Protein AF-A0A2G9Y6N4-F1 (afdb_monomer)

Solvent-accessible surface area (backbone atoms only — not comparable to full-atom values): 2735 Å² total; per-residue (Å²): 120,76,46,80,49,76,46,78,46,95,86,72,46,76,49,75,51,73,41,72,47,66,70,66,50,53,52,35,51,78,72,33,85,86,74,36,56,97,87,53,135

Radius of gyration: 10.25 Å; Cα contacts (8 Å, |Δi|>4): 40; chains: 1; bounding box: 23×22×21 Å

pLDDT: mean 72.1, std 11.12, range [48.44, 84.75]

Foldseek 3Di:
DKDWDWDQDPVRDIDIDIDPDPVVVVCCCVPPPPPHDPPRD

InterPro domains:
  IPR000305 GIY-YIG endonuclease [PF01541] (1-37)
  IPR000305 GIY-YIG endonuclease [PS50164] (1-41)
  IPR035901 GIY-YIG endonuclease superfamily [G3DSA:3.40.1440.10] (1-41)
  IPR035901 GIY-YIG endonuclease superfamily [SSF82771] (2-36)

Structure (mmCIF, N/CA/C/O backbone):
data_AF-A0A2G9Y6N4-F1
#
_entry.id   AF-A0A2G9Y6N4-F1
#
loop_
_atom_site.group_PDB
_atom_site.id
_atom_site.type_symbol
_atom_site.label_atom_id
_atom_site.label_alt_id
_atom_site.label_comp_id
_atom_site.label_asym_id
_atom_site.label_entity_id
_atom_site.label_seq_id
_atom_site.pdbx_PDB_ins_code
_atom_site.Cartn_x
_atom_site.Cartn_y
_atom_site.Cartn_z
_atom_site.occupancy
_atom_site.B_iso_or_equiv
_atom_site.auth_seq_id
_atom_site.auth_comp_id
_atom_site.auth_asym_id
_atom_site.auth_atom_id
_atom_site.pdbx_PDB_model_num
ATOM 1 N N . MET A 1 1 ? -11.722 0.052 13.732 1.00 67.69 1 MET A N 1
ATOM 2 C CA . MET A 1 1 ? -11.458 -1.293 13.180 1.00 67.69 1 MET A CA 1
ATOM 3 C C . MET A 1 1 ? -10.072 -1.284 12.555 1.00 67.69 1 MET A C 1
ATOM 5 O O . MET A 1 1 ? -9.780 -0.340 11.828 1.00 67.69 1 MET A O 1
ATOM 9 N N . PHE A 1 2 ? -9.216 -2.256 12.866 1.00 71.19 2 PHE A N 1
ATOM 10 C CA . PHE A 1 2 ? -7.899 -2.404 12.236 1.00 71.19 2 PHE A CA 1
ATOM 11 C C . PHE A 1 2 ? -7.914 -3.649 11.350 1.00 71.19 2 PHE A C 1
ATOM 13 O O . PHE A 1 2 ? -8.407 -4.693 11.766 1.00 71.19 2 PHE A O 1
ATOM 20 N N . TYR A 1 3 ? -7.392 -3.518 10.138 1.00 77.88 3 TYR A N 1
ATOM 21 C CA . TYR A 1 3 ? -7.300 -4.569 9.137 1.00 77.88 3 TYR A CA 1
ATOM 22 C C . TYR A 1 3 ? -5.847 -5.002 8.997 1.00 77.88 3 TYR A C 1
ATOM 24 O O . TYR A 1 3 ? -4.954 -4.162 8.851 1.00 77.88 3 TYR A O 1
ATOM 32 N N . PHE A 1 4 ? -5.626 -6.310 9.037 1.00 8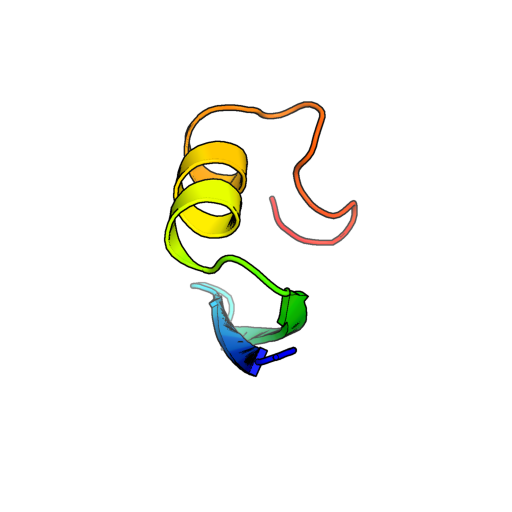3.25 4 PHE A N 1
ATOM 33 C CA . PHE A 1 4 ? -4.342 -6.917 8.726 1.00 83.25 4 PHE A CA 1
ATOM 34 C C . PHE A 1 4 ? -4.311 -7.277 7.241 1.00 83.25 4 PHE A C 1
ATOM 36 O O . PHE A 1 4 ? -5.273 -7.845 6.726 1.00 83.25 4 PHE A O 1
ATOM 43 N N . TYR A 1 5 ? -3.234 -6.918 6.548 1.00 81.75 5 TYR A N 1
ATOM 44 C CA . TYR A 1 5 ? -3.082 -7.153 5.117 1.00 81.75 5 TYR A CA 1
ATOM 45 C C . TYR A 1 5 ? -1.696 -7.709 4.796 1.00 81.75 5 TYR A C 1
ATOM 47 O O . TYR A 1 5 ? -0.707 -7.396 5.463 1.00 81.75 5 TYR A O 1
ATOM 55 N N . ILE A 1 6 ? -1.644 -8.528 3.747 1.00 84.75 6 ILE A N 1
ATOM 56 C CA . ILE A 1 6 ? -0.417 -9.104 3.204 1.00 84.75 6 ILE A CA 1
ATOM 57 C C . ILE A 1 6 ? -0.353 -8.717 1.728 1.00 84.75 6 ILE A C 1
ATOM 59 O O . ILE A 1 6 ? -1.274 -9.007 0.965 1.00 84.75 6 ILE A O 1
ATOM 63 N N . LEU A 1 7 ? 0.719 -8.034 1.342 1.00 81.69 7 LEU A N 1
ATOM 64 C CA . LEU A 1 7 ? 1.039 -7.679 -0.035 1.00 81.69 7 LEU A CA 1
AT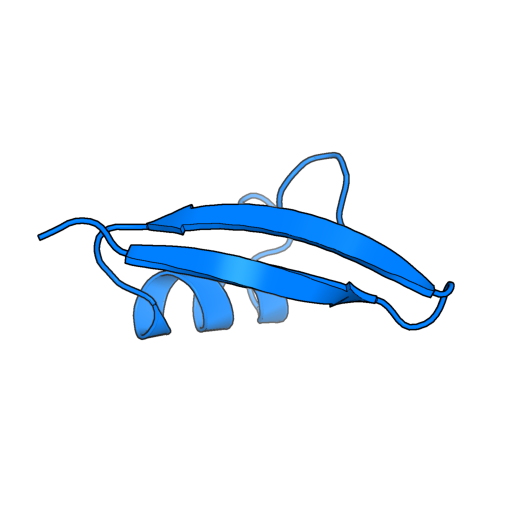OM 65 C C . LEU A 1 7 ? 2.123 -8.625 -0.543 1.00 81.69 7 LEU A C 1
ATOM 67 O O . LEU A 1 7 ? 3.069 -8.942 0.178 1.00 81.69 7 LEU A O 1
ATOM 71 N N . ARG A 1 8 ? 1.985 -9.062 -1.792 1.00 84.12 8 ARG A N 1
ATOM 72 C CA . ARG A 1 8 ? 3.008 -9.839 -2.486 1.00 84.12 8 ARG A CA 1
ATOM 73 C C . ARG A 1 8 ? 3.731 -8.916 -3.457 1.00 84.12 8 ARG A C 1
ATOM 75 O O . ARG A 1 8 ? 3.114 -8.408 -4.391 1.00 84.12 8 ARG A O 1
ATOM 82 N N . CYS A 1 9 ? 5.010 -8.681 -3.199 1.00 79.50 9 CYS A N 1
ATOM 83 C CA . CYS A 1 9 ? 5.865 -7.863 -4.046 1.00 79.50 9 CYS A CA 1
ATOM 84 C C . CYS A 1 9 ? 6.358 -8.667 -5.261 1.00 79.50 9 CYS A C 1
ATOM 86 O O . CYS A 1 9 ? 6.274 -9.899 -5.306 1.00 79.50 9 CYS A O 1
ATOM 88 N N . SER A 1 10 ? 6.846 -7.956 -6.277 1.00 81.00 10 SE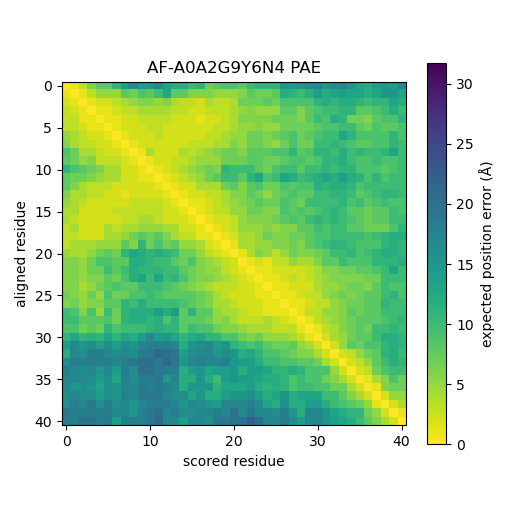R A N 1
ATOM 89 C CA . SER A 1 10 ? 7.319 -8.529 -7.546 1.00 81.00 10 SER A CA 1
ATOM 90 C C . SER A 1 10 ? 8.545 -9.433 -7.389 1.00 81.00 10 SER A C 1
ATOM 92 O O . SER A 1 10 ? 8.737 -10.350 -8.182 1.00 81.00 10 SER A O 1
ATOM 94 N N . ASP A 1 11 ? 9.336 -9.225 -6.339 1.00 82.50 11 ASP A N 1
ATOM 95 C CA . ASP A 1 11 ? 10.478 -10.053 -5.939 1.00 82.50 11 ASP A CA 1
ATOM 96 C C . ASP A 1 11 ? 10.068 -11.326 -5.169 1.00 82.50 11 ASP A C 1
ATOM 98 O O . ASP A 1 11 ? 10.914 -12.004 -4.592 1.00 82.50 11 ASP A O 1
ATOM 102 N N . ASN A 1 12 ? 8.772 -11.667 -5.157 1.00 82.94 12 ASN A N 1
ATOM 103 C CA . ASN A 1 12 ? 8.166 -12.718 -4.334 1.00 82.94 12 ASN A CA 1
ATOM 104 C C . ASN A 1 12 ? 8.277 -12.500 -2.817 1.00 82.94 12 ASN A C 1
ATOM 106 O O . ASN A 1 12 ? 7.890 -13.395 -2.059 1.00 82.94 12 ASN A O 1
ATOM 110 N N . SER A 1 13 ? 8.73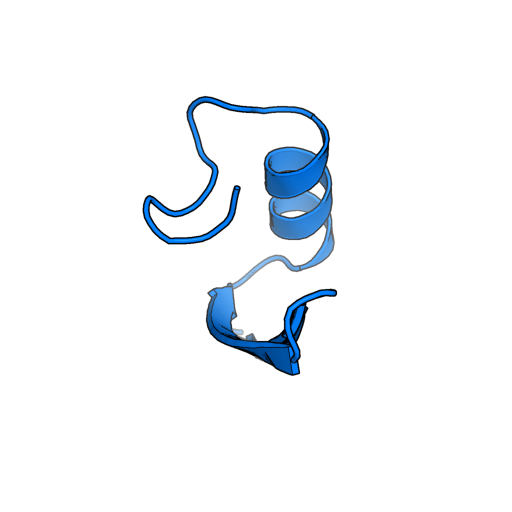1 -11.335 -2.351 1.00 83.50 13 SER A N 1
ATOM 111 C CA . SER A 1 13 ? 8.684 -11.028 -0.926 1.00 83.50 13 SER A CA 1
ATOM 112 C C . SER A 1 13 ? 7.243 -10.781 -0.468 1.00 83.50 13 SER A C 1
ATOM 114 O O . SER A 1 13 ? 6.362 -10.359 -1.229 1.00 83.50 13 SER A O 1
ATOM 116 N N . LEU A 1 14 ? 6.987 -11.110 0.798 1.00 83.38 14 LEU A N 1
ATOM 117 C CA . LEU A 1 14 ? 5.704 -10.882 1.448 1.00 83.38 14 LEU A CA 1
ATOM 118 C C . LEU A 1 14 ? 5.851 -9.721 2.425 1.00 83.38 14 LEU A C 1
ATOM 120 O O . LEU A 1 14 ? 6.636 -9.792 3.370 1.00 83.38 14 LEU A O 1
ATOM 124 N N . TYR A 1 15 ? 5.066 -8.669 2.211 1.00 82.31 15 TYR A N 1
ATOM 125 C CA . TYR A 1 15 ? 4.988 -7.531 3.112 1.00 82.31 15 TYR A CA 1
ATOM 126 C C . TYR A 1 15 ? 3.690 -7.586 3.911 1.00 82.31 15 TYR A C 1
ATOM 128 O O . TYR A 1 15 ? 2.592 -7.488 3.362 1.00 82.31 15 TYR A O 1
ATOM 136 N N . CYS A 1 16 ? 3.821 -7.710 5.226 1.00 84.12 16 CYS A N 1
ATOM 137 C CA . CYS A 1 16 ? 2.693 -7.725 6.146 1.00 84.12 16 CYS A CA 1
ATOM 138 C C . CYS A 1 16 ? 2.553 -6.359 6.821 1.00 84.1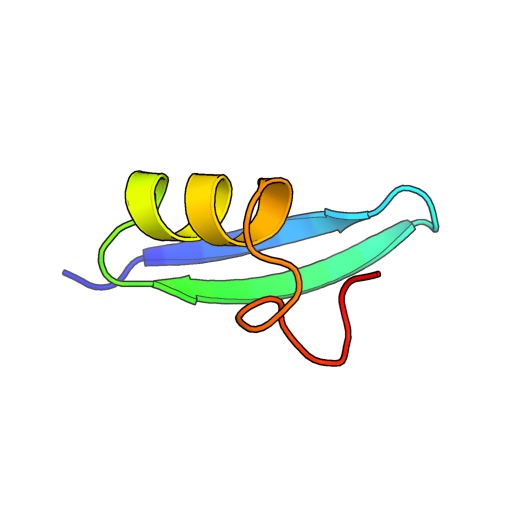2 16 CYS A C 1
ATOM 140 O O . CYS A 1 16 ? 3.536 -5.766 7.267 1.00 84.12 16 CYS A O 1
ATOM 142 N N . GLY A 1 17 ? 1.322 -5.871 6.944 1.00 82.31 17 GLY A N 1
ATOM 143 C CA . GLY A 1 17 ? 1.037 -4.617 7.625 1.00 82.31 17 GLY A CA 1
ATOM 144 C C . GLY A 1 17 ? -0.345 -4.601 8.258 1.00 82.31 17 GLY A C 1
ATOM 145 O O . GLY A 1 17 ? -1.227 -5.383 7.916 1.00 82.31 17 GLY A O 1
ATOM 146 N N . GLN A 1 18 ? -0.540 -3.671 9.188 1.00 82.62 18 GLN A N 1
ATOM 147 C CA . GLN A 1 18 ? -1.849 -3.375 9.762 1.00 82.62 18 GLN A CA 1
ATOM 148 C C . GLN A 1 18 ? -2.232 -1.928 9.460 1.00 82.62 18 GLN A C 1
ATOM 150 O O . GLN A 1 18 ? -1.399 -1.022 9.523 1.00 82.62 18 GLN A O 1
ATOM 155 N N . THR A 1 19 ? -3.496 -1.688 9.125 1.00 80.75 19 THR A N 1
ATOM 156 C CA . THR A 1 19 ? -4.013 -0.336 8.901 1.00 80.75 19 THR A CA 1
ATOM 157 C C . THR A 1 19 ? -5.464 -0.219 9.340 1.00 80.75 19 THR A C 1
ATOM 159 O O . THR A 1 19 ? -6.232 -1.167 9.262 1.00 80.75 19 THR A O 1
ATOM 162 N N . ASN A 1 20 ? -5.863 0.959 9.799 1.00 82.69 20 ASN A N 1
ATOM 163 C CA . ASN A 1 20 ? -7.262 1.310 10.044 1.00 82.69 20 ASN A CA 1
ATOM 164 C C . ASN A 1 20 ? -7.943 1.951 8.819 1.00 82.69 20 ASN A C 1
ATOM 166 O O . ASN A 1 20 ? -9.120 2.288 8.899 1.00 82.69 20 ASN A O 1
ATOM 170 N N . GLY A 1 21 ? -7.230 2.110 7.697 1.00 79.00 21 GLY A N 1
ATOM 171 C CA . GLY A 1 21 ? -7.754 2.700 6.466 1.00 79.00 21 GLY A CA 1
ATOM 172 C C . GLY A 1 21 ? -6.941 2.276 5.245 1.00 79.00 21 GLY A C 1
ATOM 173 O O . GLY A 1 21 ? -5.944 2.916 4.905 1.00 79.00 21 GLY A O 1
ATOM 174 N N . LEU A 1 22 ? -7.384 1.198 4.589 1.00 69.31 22 LEU A N 1
ATOM 175 C CA . LEU A 1 22 ? -6.685 0.572 3.460 1.00 69.31 22 LEU A CA 1
ATOM 176 C C . LEU A 1 22 ? -6.472 1.545 2.293 1.00 69.31 22 LEU A C 1
ATOM 178 O O . LEU A 1 22 ? -5.359 1.674 1.799 1.00 69.31 22 LEU A O 1
ATOM 182 N N . GLU A 1 23 ? -7.507 2.291 1.914 1.00 74.50 23 GLU A N 1
ATOM 183 C CA . GLU A 1 23 ? -7.490 3.210 0.769 1.00 74.50 23 GLU A CA 1
ATOM 184 C C . GLU A 1 23 ? -6.441 4.322 0.924 1.00 74.50 23 GLU A C 1
ATOM 186 O O . GLU A 1 23 ? -5.641 4.593 0.028 1.00 74.50 23 GLU A O 1
ATOM 191 N N . ARG A 1 24 ? -6.368 4.914 2.123 1.00 73.06 24 ARG A N 1
ATOM 192 C CA . ARG A 1 24 ? -5.392 5.963 2.445 1.00 73.06 24 ARG A CA 1
ATOM 193 C C . 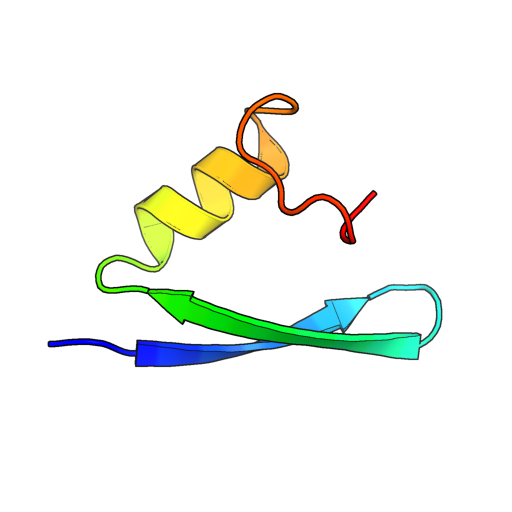ARG A 1 24 ? -3.966 5.412 2.512 1.00 73.06 24 ARG A C 1
ATOM 195 O O . ARG A 1 24 ? -3.019 6.127 2.189 1.00 73.06 24 ARG A O 1
ATOM 202 N N . ARG A 1 25 ? -3.808 4.151 2.933 1.00 74.06 25 ARG A N 1
ATOM 203 C CA . ARG A 1 25 ? -2.516 3.455 3.013 1.00 74.06 25 ARG A CA 1
ATOM 204 C C . ARG A 1 25 ? -1.997 3.091 1.624 1.00 74.06 25 ARG A C 1
ATOM 206 O O . ARG A 1 25 ? -0.839 3.378 1.360 1.00 74.06 25 ARG A O 1
ATOM 213 N N . VAL A 1 26 ? -2.837 2.529 0.752 1.00 71.19 26 VAL A N 1
ATOM 214 C CA . VAL A 1 26 ? -2.480 2.156 -0.629 1.00 71.19 26 VAL A CA 1
ATOM 215 C C . VAL A 1 26 ? -2.139 3.398 -1.452 1.00 71.19 26 VAL A C 1
ATOM 217 O O . VAL A 1 26 ? -1.086 3.435 -2.082 1.00 71.19 26 VAL A O 1
ATOM 220 N N . ASN A 1 27 ? -2.950 4.457 -1.367 1.00 72.75 27 ASN A N 1
ATOM 221 C CA . ASN A 1 27 ? -2.638 5.719 -2.044 1.00 72.75 27 ASN A CA 1
ATOM 222 C C . ASN A 1 27 ? -1.346 6.359 -1.505 1.00 72.75 27 ASN A C 1
ATOM 224 O O . ASN A 1 27 ? -0.510 6.803 -2.284 1.00 72.75 27 ASN A 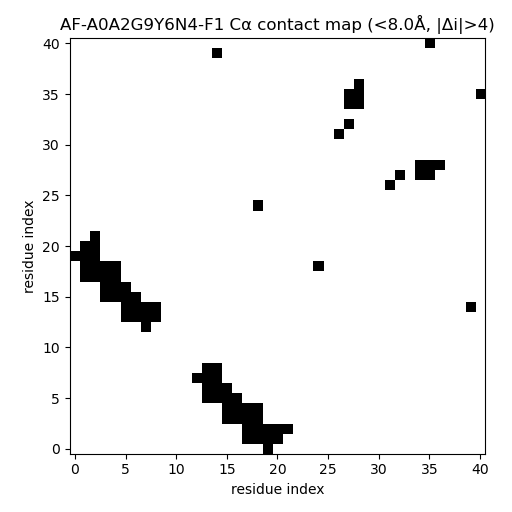O 1
ATOM 228 N N . GLY A 1 28 ? -1.122 6.354 -0.186 1.00 69.44 28 GLY A N 1
ATOM 229 C CA . GLY A 1 28 ? 0.142 6.833 0.384 1.00 69.44 28 GLY A CA 1
ATOM 230 C C . GLY A 1 28 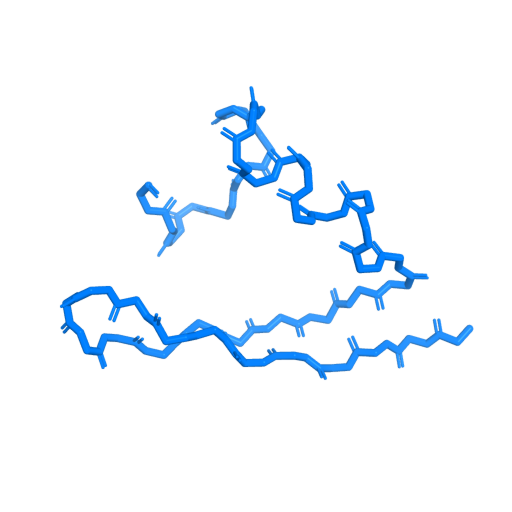? 1.355 5.992 -0.028 1.00 69.44 28 GLY A C 1
ATOM 231 O O . GLY A 1 28 ? 2.434 6.535 -0.211 1.00 69.44 28 GLY A O 1
ATOM 232 N N . HIS A 1 29 ? 1.182 4.683 -0.202 1.00 67.81 29 HIS A N 1
ATOM 233 C CA . HIS A 1 29 ? 2.246 3.783 -0.645 1.00 67.81 29 HIS A CA 1
ATOM 234 C C . HIS A 1 29 ? 2.640 4.021 -2.107 1.00 67.81 29 HIS A C 1
ATOM 236 O O . HIS A 1 29 ? 3.823 4.048 -2.416 1.00 67.81 29 HIS A O 1
ATOM 242 N N . ASN A 1 30 ? 1.655 4.243 -2.982 1.00 65.88 30 ASN A N 1
ATOM 243 C CA . ASN A 1 30 ? 1.881 4.417 -4.419 1.00 65.88 30 ASN A CA 1
ATOM 244 C C . ASN A 1 30 ? 2.332 5.835 -4.809 1.00 65.88 30 ASN A C 1
ATOM 246 O O . ASN A 1 30 ? 3.024 5.993 -5.809 1.00 65.88 30 ASN A O 1
ATOM 250 N N . PHE A 1 31 ? 1.930 6.867 -4.058 1.00 66.31 31 PHE A N 1
ATOM 251 C CA . PHE A 1 31 ? 2.170 8.269 -4.434 1.00 66.31 31 PHE A CA 1
ATOM 252 C C . PHE A 1 31 ? 3.114 9.025 -3.491 1.00 66.31 31 PHE A C 1
ATOM 254 O O . PHE A 1 31 ? 3.627 10.079 -3.862 1.00 66.31 31 PHE A O 1
ATOM 261 N N . ASP A 1 32 ? 3.353 8.527 -2.275 1.00 61.44 32 ASP A N 1
ATOM 262 C CA . ASP A 1 32 ? 4.011 9.287 -1.208 1.00 61.44 32 ASP A CA 1
ATOM 263 C C . ASP A 1 32 ? 5.267 8.541 -0.714 1.00 61.44 32 ASP A C 1
ATOM 265 O O . ASP A 1 32 ? 5.283 7.844 0.305 1.00 61.44 32 ASP A O 1
ATOM 269 N N . ASN A 1 33 ? 6.368 8.731 -1.448 1.00 58.25 33 ASN A N 1
ATOM 270 C CA . ASN A 1 33 ? 7.662 8.058 -1.243 1.00 58.25 33 ASN A CA 1
ATOM 271 C C . ASN A 1 33 ? 8.289 8.307 0.155 1.00 58.25 33 ASN A C 1
ATOM 273 O O . ASN A 1 33 ? 9.235 7.644 0.566 1.00 58.25 33 ASN A O 1
ATOM 277 N N . LYS A 1 34 ? 7.751 9.266 0.926 1.00 56.78 34 LYS A N 1
ATOM 278 C CA . LYS A 1 34 ? 8.181 9.596 2.299 1.00 56.78 34 LYS A CA 1
ATOM 279 C C . LYS A 1 34 ? 7.464 8.805 3.399 1.00 56.78 34 LYS A C 1
ATOM 281 O O . LYS A 1 34 ? 7.928 8.813 4.537 1.00 56.78 34 LYS A O 1
ATOM 286 N N . LYS A 1 35 ? 6.321 8.176 3.103 1.00 57.56 35 LYS A N 1
ATOM 287 C CA . LYS A 1 35 ? 5.497 7.430 4.084 1.00 57.56 35 LYS A CA 1
ATOM 288 C C . LYS A 1 35 ? 5.414 5.936 3.778 1.00 57.56 35 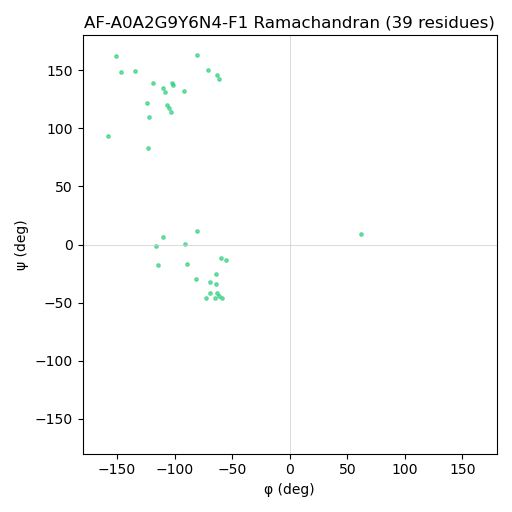LYS A C 1
ATOM 290 O O . LYS A 1 35 ? 4.758 5.191 4.523 1.00 57.56 35 LYS A O 1
ATOM 295 N N . SER A 1 36 ? 6.058 5.513 2.692 1.00 56.12 36 SER A N 1
ATOM 296 C CA . SER A 1 36 ? 6.241 4.105 2.390 1.00 56.12 36 SER A CA 1
ATOM 297 C C . SER A 1 36 ? 7.097 3.453 3.473 1.00 56.12 36 SER A C 1
ATOM 299 O O . SER A 1 36 ? 7.943 4.086 4.110 1.00 56.12 36 SER A O 1
ATOM 301 N N . SER A 1 37 ? 6.798 2.192 3.766 1.00 56.56 37 SER A N 1
ATOM 302 C CA . SER A 1 37 ? 7.574 1.432 4.737 1.00 56.56 37 SER A CA 1
ATOM 303 C C . SER A 1 37 ? 9.009 1.323 4.237 1.00 56.56 37 SER A C 1
ATOM 305 O O . SER A 1 37 ? 9.237 1.129 3.050 1.00 56.56 37 SER A O 1
ATOM 307 N N . LYS A 1 38 ? 9.980 1.389 5.151 1.00 55.62 38 LYS A N 1
ATOM 308 C CA . LYS A 1 38 ? 11.420 1.292 4.846 1.00 55.62 38 LYS A CA 1
ATOM 309 C C . LYS A 1 38 ? 11.807 0.011 4.075 1.00 55.62 38 LYS A C 1
ATOM 311 O O . LYS A 1 38 ? 12.924 -0.084 3.590 1.00 55.62 38 LYS A O 1
ATOM 316 N N . TYR A 1 39 ? 10.889 -0.957 4.012 1.00 51.91 39 TYR A N 1
ATOM 317 C CA . TYR A 1 39 ? 11.030 -2.292 3.425 1.00 51.91 39 TYR A CA 1
ATOM 318 C C . TYR A 1 39 ? 10.224 -2.508 2.138 1.00 51.91 39 TYR A C 1
ATOM 320 O O . TYR A 1 39 ? 10.145 -3.631 1.656 1.00 51.91 39 TYR A O 1
ATOM 328 N N . THR A 1 40 ? 9.593 -1.468 1.608 1.00 48.44 40 THR A N 1
ATOM 329 C CA . THR A 1 40 ? 8.852 -1.522 0.344 1.00 48.44 40 THR A CA 1
ATOM 330 C C . THR A 1 40 ? 9.469 -0.486 -0.586 1.00 48.44 40 THR A C 1
ATOM 332 O O . THR A 1 40 ? 9.368 0.699 -0.254 1.00 48.44 40 THR A O 1
ATOM 335 N N . PRO A 1 41 ? 10.176 -0.919 -1.646 1.00 50.12 41 PRO A N 1
ATOM 336 C CA . PRO A 1 41 ? 10.728 -0.015 -2.649 1.00 50.12 41 PRO A CA 1
ATOM 337 C C . PRO A 1 41 ? 9.635 0.740 -3.412 1.00 50.12 41 PRO A C 1
ATOM 339 O O . PRO A 1 41 ? 8.472 0.273 -3.414 1.00 50.12 41 PRO A O 1
#

Sequence (41 aa):
MFYFYILRCSDNSLYCGQTNGLERRVNGHNFDNKKSSKYTP

Organism: NCBI:txid1974863

Secondary structure (DSSP, 8-state):
--EEEEEE-TTS-EEEEEES-HHHHHHHHHH-TTTS-TT--

Nearest PDB structures (foldseek):
  6c9l-assembly2_D  TM=4.488E-01  e=1.326E+00  Homo sapiens
  2jkg-assembly1_A  TM=6.147E-01  e=3.318E+00  Plasmodium falciparum
  6wc2-assembly2_C  TM=4.471E-01  e=2.173E+00  Homo sapiens
  8j9j-assembly1_E6  TM=3.307E-01  e=5.068E+00  Euglena gracilis
  8j9i-assembly1_E6  TM=3.591E-01  e=6.263E+00  Euglena gracilis

Mean predicted aligned error: 8.06 Å